Protein AF-A0A6N2TRH8-F1 (afdb_monomer_lite)

Foldseek 3Di:
DVVVVVVVVVCVVVVVVLCVVDPPSVVDDPVRSVVVVVVVCVDPVNVVVVVVVVVVVVVVD

Structure (mmCIF, N/CA/C/O backbone):
data_AF-A0A6N2TRH8-F1
#
_entry.id   AF-A0A6N2TRH8-F1
#
loop_
_atom_site.group_PDB
_atom_site.id
_atom_site.type_symbol
_atom_site.label_atom_id
_atom_site.label_alt_id
_atom_site.label_comp_id
_atom_site.label_asym_id
_atom_site.label_entity_id
_atom_site.label_seq_id
_atom_site.pdbx_PDB_ins_code
_atom_site.Cartn_x
_atom_site.Cartn_y
_atom_site.Cartn_z
_atom_site.occupancy
_atom_site.B_iso_or_equiv
_atom_site.auth_seq_id
_atom_site.auth_comp_id
_atom_site.auth_asym_id
_atom_site.auth_atom_id
_atom_site.pdbx_PDB_model_num
ATOM 1 N N . MET A 1 1 ? 24.460 -16.911 -3.892 1.00 67.06 1 MET A N 1
ATOM 2 C CA . MET A 1 1 ? 23.615 -16.467 -5.029 1.00 67.06 1 MET A CA 1
ATOM 3 C C . MET A 1 1 ? 22.140 -16.862 -4.906 1.00 67.06 1 MET A C 1
ATOM 5 O O . MET A 1 1 ? 21.302 -15.992 -5.107 1.00 67.06 1 MET A O 1
ATOM 9 N N . LYS A 1 2 ? 21.798 -18.105 -4.524 1.00 79.88 2 LYS A N 1
ATOM 10 C CA . LYS A 1 2 ? 20.404 -18.598 -4.430 1.00 79.88 2 LYS A CA 1
ATOM 11 C C . LYS A 1 2 ? 19.453 -17.692 -3.617 1.00 79.88 2 LYS A C 1
ATOM 13 O O . LYS A 1 2 ? 18.472 -17.204 -4.163 1.00 79.88 2 LYS A O 1
ATOM 18 N N . ARG A 1 3 ? 19.846 -17.311 -2.393 1.00 84.12 3 ARG A N 1
ATOM 19 C CA . ARG A 1 3 ? 19.063 -16.402 -1.523 1.00 84.12 3 ARG A CA 1
ATOM 20 C C . ARG A 1 3 ? 18.774 -15.017 -2.126 1.00 84.12 3 ARG A C 1
ATOM 22 O O . ARG A 1 3 ? 17.740 -14.426 -1.833 1.00 84.12 3 ARG A O 1
ATOM 29 N N . ARG A 1 4 ? 19.677 -14.481 -2.962 1.00 88.25 4 ARG A N 1
ATOM 30 C CA . ARG A 1 4 ? 19.466 -13.182 -3.633 1.00 88.25 4 ARG A CA 1
ATOM 31 C C . ARG A 1 4 ? 18.382 -13.304 -4.705 1.00 88.25 4 ARG A C 1
ATOM 33 O O . ARG A 1 4 ? 17.473 -12.487 -4.720 1.00 88.25 4 ARG A O 1
ATOM 40 N N . LYS A 1 5 ? 18.438 -14.362 -5.523 1.00 89.38 5 LYS A N 1
ATOM 41 C CA . LYS A 1 5 ? 17.430 -14.648 -6.558 1.00 89.38 5 LYS A CA 1
ATOM 42 C C . LYS A 1 5 ? 16.040 -14.872 -5.954 1.00 89.38 5 LYS A C 1
ATOM 44 O O . LYS A 1 5 ? 15.075 -14.293 -6.433 1.00 89.38 5 LYS A O 1
ATOM 49 N N . GLU A 1 6 ? 15.954 -15.626 -4.859 1.00 94.31 6 GLU A N 1
ATOM 50 C CA . GLU A 1 6 ? 14.692 -15.861 -4.137 1.00 94.31 6 GLU A CA 1
ATOM 51 C C . GLU A 1 6 ? 14.105 -14.565 -3.558 1.00 94.31 6 GLU A C 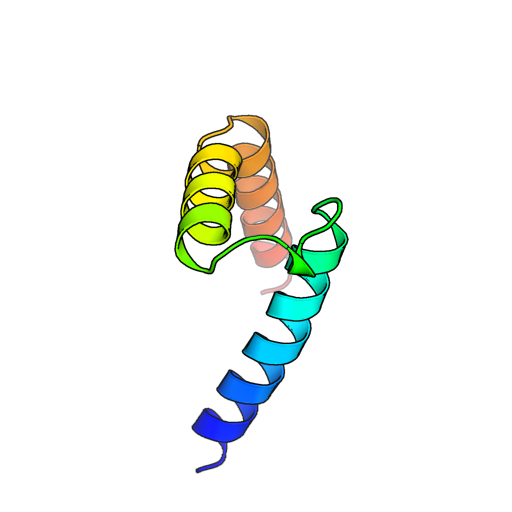1
ATOM 53 O O . GLU A 1 6 ? 12.897 -14.338 -3.635 1.00 94.31 6 GLU A O 1
ATOM 58 N N . ARG A 1 7 ? 14.951 -13.679 -3.009 1.00 95.25 7 ARG A N 1
ATOM 59 C CA . ARG A 1 7 ? 14.510 -12.355 -2.550 1.00 95.25 7 ARG A CA 1
ATOM 60 C C . ARG A 1 7 ? 13.986 -11.516 -3.711 1.00 95.25 7 ARG A C 1
ATOM 62 O O . ARG A 1 7 ? 12.900 -10.967 -3.579 1.00 95.25 7 ARG A O 1
ATOM 69 N N . THR A 1 8 ? 14.726 -11.421 -4.814 1.00 96.62 8 THR A N 1
ATOM 70 C CA . THR A 1 8 ? 14.315 -10.633 -5.985 1.00 96.62 8 THR A CA 1
ATOM 71 C C . THR A 1 8 ? 12.998 -11.137 -6.562 1.00 96.62 8 THR A C 1
ATOM 73 O O . THR A 1 8 ? 12.085 -10.342 -6.740 1.00 96.62 8 THR A O 1
ATOM 76 N N . HIS A 1 9 ? 12.854 -12.449 -6.760 1.00 95.69 9 HIS A N 1
ATOM 77 C CA . HIS A 1 9 ? 11.610 -13.034 -7.258 1.00 95.69 9 HIS A CA 1
ATOM 78 C C . HIS A 1 9 ? 10.420 -12.694 -6.351 1.00 95.69 9 HIS A C 1
ATOM 80 O O . HIS A 1 9 ? 9.399 -12.200 -6.820 1.00 95.69 9 HIS A O 1
ATOM 86 N N . ARG A 1 10 ? 10.578 -12.866 -5.031 1.00 96.75 10 ARG A N 1
ATOM 87 C CA . ARG A 1 10 ? 9.530 -12.520 -4.063 1.00 96.7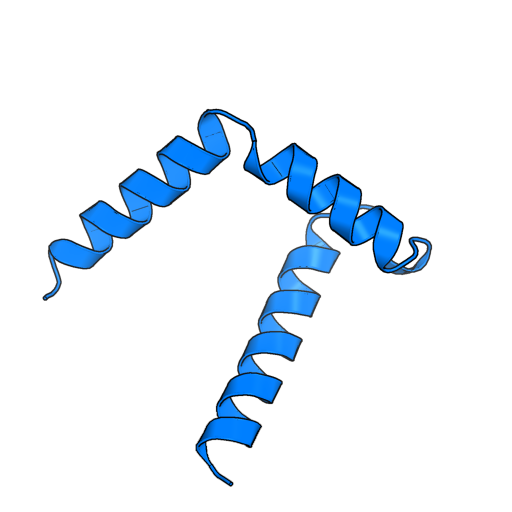5 10 ARG A CA 1
ATOM 88 C C . ARG A 1 10 ? 9.169 -11.034 -4.092 1.00 96.75 10 ARG A C 1
ATOM 90 O O . ARG A 1 10 ? 8.003 -10.708 -3.906 1.00 96.75 10 ARG A O 1
ATOM 97 N N . LEU A 1 11 ? 10.151 -10.149 -4.256 1.00 96.25 11 LEU A N 1
ATOM 98 C CA . LEU A 1 11 ? 9.907 -8.708 -4.306 1.00 96.25 11 LEU A CA 1
ATOM 99 C C . LEU A 1 11 ? 9.146 -8.306 -5.569 1.00 96.25 11 LEU A C 1
ATOM 101 O O . LEU A 1 11 ? 8.210 -7.534 -5.445 1.00 96.25 11 LEU A O 1
ATOM 105 N N . ILE A 1 12 ? 9.475 -8.882 -6.729 1.00 96.56 12 ILE A N 1
ATOM 106 C CA . ILE A 1 12 ? 8.759 -8.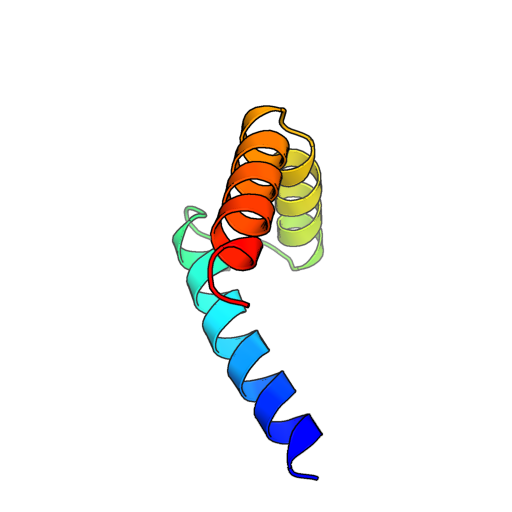619 -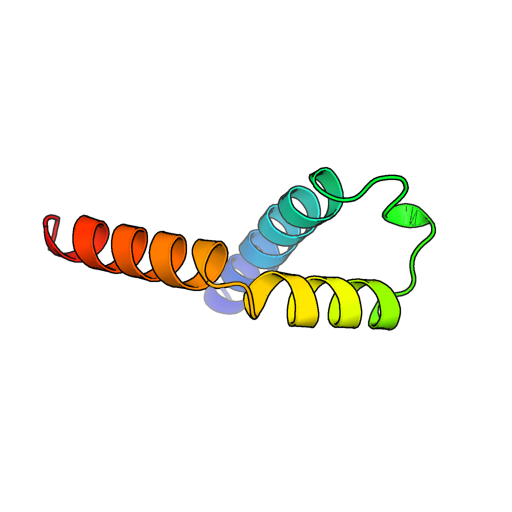7.988 1.00 96.56 12 ILE A CA 1
ATOM 107 C C . ILE A 1 12 ? 7.292 -9.038 -7.867 1.00 96.56 12 ILE A C 1
ATOM 109 O O . ILE A 1 12 ? 6.400 -8.235 -8.110 1.00 96.56 12 ILE A O 1
ATOM 113 N N . ILE A 1 13 ? 7.035 -10.273 -7.420 1.00 97.50 13 ILE A N 1
ATOM 114 C CA . ILE A 1 13 ? 5.661 -10.779 -7.291 1.00 97.50 13 ILE A CA 1
ATOM 115 C C . ILE A 1 13 ? 4.858 -9.956 -6.279 1.00 97.50 13 ILE A C 1
ATOM 117 O O . ILE A 1 13 ? 3.707 -9.621 -6.528 1.00 97.50 13 ILE A O 1
ATOM 121 N N . ARG A 1 14 ? 5.453 -9.611 -5.130 1.00 96.31 14 ARG A N 1
ATOM 122 C CA . ARG A 1 14 ? 4.757 -8.807 -4.114 1.00 96.31 14 ARG A CA 1
ATOM 123 C C . ARG A 1 14 ? 4.570 -7.349 -4.534 1.00 96.31 14 ARG A C 1
ATOM 125 O O . ARG A 1 14 ? 3.567 -6.775 -4.137 1.00 96.31 14 ARG A O 1
ATOM 132 N N . GLY A 1 15 ? 5.494 -6.783 -5.311 1.00 95.62 15 GLY A N 1
ATOM 133 C CA . GLY A 1 15 ? 5.357 -5.450 -5.903 1.00 95.62 15 GLY A CA 1
ATOM 134 C C . GLY A 1 15 ? 4.159 -5.387 -6.847 1.00 95.62 15 GLY A C 1
ATOM 135 O O . GLY A 1 15 ? 3.263 -4.589 -6.616 1.00 95.62 15 GLY A O 1
ATOM 136 N N . ALA A 1 16 ? 4.062 -6.332 -7.789 1.00 96.06 16 ALA A N 1
ATOM 137 C CA . ALA A 1 16 ? 2.934 -6.414 -8.722 1.00 96.06 16 ALA A CA 1
ATOM 138 C C . ALA A 1 16 ? 1.571 -6.571 -8.016 1.00 96.06 16 ALA A C 1
ATOM 140 O O . ALA A 1 16 ? 0.574 -5.992 -8.436 1.00 96.06 16 ALA A O 1
ATOM 141 N N . ILE A 1 17 ? 1.515 -7.333 -6.915 1.00 97.31 17 ILE A N 1
ATOM 142 C CA . ILE A 1 17 ? 0.291 -7.446 -6.104 1.00 97.31 17 ILE A CA 1
ATOM 143 C C . ILE A 1 17 ? -0.070 -6.100 -5.462 1.00 97.31 17 ILE A C 1
ATOM 145 O O . ILE A 1 17 ? -1.241 -5.737 -5.449 1.00 97.31 17 ILE A O 1
ATOM 149 N N . LEU A 1 18 ? 0.908 -5.370 -4.918 1.00 95.62 18 LEU A N 1
ATOM 150 C CA . LEU A 1 18 ? 0.655 -4.070 -4.292 1.00 95.62 18 LEU A CA 1
ATOM 151 C C . LEU A 1 18 ? 0.179 -3.028 -5.309 1.00 95.62 18 LEU A C 1
ATOM 153 O O . LEU A 1 18 ? -0.789 -2.332 -5.022 1.00 95.62 18 LEU A O 1
ATOM 157 N N . GLU A 1 19 ? 0.799 -2.973 -6.489 1.00 95.50 19 GLU A N 1
ATOM 158 C CA . GLU A 1 19 ? 0.367 -2.099 -7.588 1.00 95.50 19 GLU A CA 1
ATOM 159 C C . GLU A 1 19 ? -1.080 -2.394 -7.999 1.00 95.50 19 GLU A C 1
ATOM 161 O O . GLU A 1 19 ? -1.858 -1.469 -8.186 1.00 95.50 19 GLU A O 1
ATOM 166 N N . SER A 1 20 ? -1.496 -3.668 -8.020 1.00 96.56 20 SER A N 1
ATOM 167 C CA . SER A 1 20 ? -2.873 -4.040 -8.393 1.00 96.56 20 SER A CA 1
ATOM 168 C C . SER A 1 20 ? -3.972 -3.525 -7.449 1.00 96.56 20 SER A C 1
ATOM 170 O O . SER A 1 20 ? -5.148 -3.576 -7.805 1.00 96.56 20 SER A O 1
ATOM 172 N N . PHE A 1 21 ? -3.619 -3.047 -6.249 1.00 96.19 21 PHE A N 1
ATOM 173 C CA . PHE A 1 21 ? -4.571 -2.448 -5.305 1.00 96.19 21 PHE A CA 1
ATOM 174 C C . PHE A 1 21 ? -4.715 -0.931 -5.460 1.00 96.19 21 PHE A C 1
ATOM 176 O O . PHE A 1 21 ? -5.555 -0.338 -4.782 1.00 96.19 21 PHE A O 1
ATOM 183 N N . ILE A 1 22 ? -3.888 -0.304 -6.296 1.00 95.94 22 ILE A N 1
ATOM 184 C CA . ILE A 1 22 ? -3.808 1.146 -6.453 1.00 95.94 22 ILE A CA 1
ATOM 185 C C . ILE A 1 22 ? -4.248 1.487 -7.878 1.00 95.94 22 ILE A C 1
ATOM 187 O O . ILE A 1 22 ? -3.722 0.956 -8.851 1.00 95.94 22 ILE A O 1
ATOM 191 N N . GLU A 1 23 ? -5.246 2.356 -8.003 1.00 95.25 23 GLU A N 1
ATOM 192 C CA . GLU A 1 23 ? -5.699 2.841 -9.306 1.00 95.25 23 GLU A CA 1
ATOM 193 C C . GLU A 1 23 ? -4.613 3.718 -9.947 1.00 95.25 23 GLU A C 1
ATOM 195 O O . GLU A 1 23 ? -4.051 4.582 -9.275 1.00 95.25 23 GLU A O 1
ATOM 200 N N . ASN A 1 24 ? -4.320 3.479 -11.231 1.00 95.81 24 ASN A N 1
ATOM 201 C CA . ASN A 1 24 ? -3.283 4.174 -12.006 1.00 95.81 24 ASN A CA 1
ATOM 202 C C . ASN A 1 24 ? -1.902 4.182 -11.314 1.00 95.81 24 ASN A C 1
ATOM 204 O O . ASN A 1 24 ? -1.194 5.189 -11.317 1.00 95.81 24 ASN A O 1
ATOM 208 N N . ALA A 1 25 ? -1.519 3.065 -10.683 1.00 95.81 25 ALA A N 1
ATOM 209 C CA . ALA A 1 25 ? -0.258 2.937 -9.948 1.00 95.81 25 ALA A CA 1
ATOM 210 C C . ALA A 1 25 ? 0.982 3.262 -10.801 1.00 95.81 25 ALA A C 1
ATOM 212 O O . ALA A 1 25 ? 1.979 3.746 -10.272 1.00 95.81 25 ALA A O 1
ATOM 213 N N . GLU A 1 26 ? 0.916 3.021 -12.110 1.00 94.75 26 GLU A N 1
ATOM 214 C CA . GLU A 1 26 ? 1.966 3.315 -13.085 1.00 94.75 26 GLU A CA 1
ATOM 215 C C . GLU A 1 26 ? 2.239 4.814 -13.282 1.00 94.75 26 GLU A C 1
ATOM 217 O O . GLU A 1 26 ? 3.303 5.179 -13.785 1.00 94.75 26 GLU A O 1
ATOM 222 N N . GLU A 1 27 ? 1.295 5.679 -12.900 1.00 97.62 27 GLU A N 1
ATOM 223 C CA . GLU A 1 27 ? 1.435 7.137 -12.971 1.00 97.62 27 GLU A CA 1
ATOM 224 C C . GLU A 1 27 ? 2.077 7.724 -11.703 1.00 97.62 27 GLU A C 1
ATOM 226 O O . GLU A 1 27 ? 2.466 8.893 -11.693 1.00 97.62 27 GLU A O 1
ATOM 231 N N . LEU A 1 28 ? 2.204 6.924 -10.639 1.00 97.50 28 LEU A N 1
ATOM 232 C CA . LEU A 1 28 ? 2.751 7.345 -9.354 1.00 97.50 28 LEU A CA 1
ATOM 233 C C . LEU A 1 28 ? 4.260 7.120 -9.282 1.00 97.50 28 LEU A C 1
ATOM 235 O O . LEU A 1 28 ? 4.806 6.119 -9.746 1.00 97.50 28 LEU A O 1
ATOM 239 N N . THR A 1 29 ? 4.947 8.046 -8.624 1.00 97.75 29 THR A N 1
ATOM 240 C CA . THR A 1 29 ? 6.368 7.895 -8.309 1.00 97.75 29 THR A CA 1
ATOM 241 C C . THR A 1 29 ? 6.586 6.926 -7.145 1.00 97.75 29 THR A C 1
ATOM 243 O O . THR A 1 29 ? 5.721 6.735 -6.287 1.00 97.75 29 THR A O 1
ATOM 246 N N . ASP A 1 30 ? 7.799 6.375 -7.045 1.00 96.62 30 ASP A N 1
ATOM 247 C CA . ASP A 1 30 ? 8.195 5.507 -5.927 1.00 96.62 30 ASP A CA 1
ATOM 248 C C . ASP A 1 30 ? 7.950 6.152 -4.546 1.00 96.62 30 ASP A C 1
ATOM 250 O O . ASP A 1 30 ? 7.587 5.460 -3.591 1.00 96.62 30 ASP A O 1
ATOM 254 N N . GLU A 1 31 ? 8.138 7.472 -4.419 1.00 98.12 31 GLU A N 1
ATOM 255 C CA . GLU A 1 31 ? 7.918 8.180 -3.150 1.00 98.12 31 GLU A CA 1
ATOM 256 C C . GLU A 1 31 ? 6.425 8.341 -2.839 1.00 98.12 31 GLU A C 1
ATOM 258 O O . GLU A 1 31 ? 6.023 8.172 -1.690 1.00 98.12 31 GLU A O 1
ATOM 263 N N . GLU A 1 32 ? 5.583 8.591 -3.844 1.00 97.75 32 GLU A N 1
ATOM 264 C CA . GLU A 1 32 ? 4.126 8.644 -3.665 1.00 97.75 32 GLU A CA 1
ATOM 265 C C . GLU A 1 32 ? 3.568 7.275 -3.266 1.00 97.75 32 GLU A C 1
ATOM 267 O O . GLU A 1 32 ? 2.811 7.178 -2.297 1.00 97.75 32 GLU A O 1
ATOM 272 N N . ILE A 1 33 ? 4.017 6.200 -3.925 1.00 97.00 33 ILE A N 1
ATOM 273 C CA . ILE A 1 33 ? 3.683 4.821 -3.539 1.00 97.00 33 ILE A CA 1
ATOM 274 C C . ILE A 1 33 ? 4.090 4.554 -2.088 1.00 97.00 33 ILE A C 1
ATOM 276 O O . ILE A 1 33 ? 3.316 3.996 -1.306 1.00 97.00 33 ILE A O 1
ATOM 280 N N . LYS A 1 34 ? 5.295 4.971 -1.690 1.00 96.56 34 LYS A N 1
ATOM 281 C CA . LYS A 1 34 ? 5.776 4.802 -0.317 1.00 96.56 34 LYS A CA 1
ATOM 282 C C . LYS A 1 34 ? 4.905 5.551 0.692 1.00 96.56 34 LYS A C 1
ATOM 284 O O . LYS A 1 34 ? 4.528 4.946 1.694 1.00 96.56 34 LYS A O 1
ATOM 289 N N . ILE A 1 35 ? 4.550 6.810 0.428 1.00 98.00 35 ILE A N 1
ATOM 290 C CA . ILE A 1 35 ? 3.662 7.598 1.298 1.00 98.00 35 ILE A CA 1
ATOM 291 C C . ILE A 1 35 ? 2.301 6.901 1.444 1.00 98.00 35 ILE A C 1
ATOM 293 O O . ILE A 1 35 ? 1.825 6.723 2.566 1.00 98.00 35 ILE A O 1
ATOM 297 N N . LEU A 1 36 ? 1.705 6.435 0.340 1.00 96.56 36 LEU A N 1
ATOM 298 C CA . LEU A 1 36 ? 0.430 5.709 0.363 1.00 96.56 36 LEU A CA 1
ATOM 299 C C . LEU A 1 36 ? 0.505 4.445 1.223 1.00 96.56 36 LEU A C 1
ATOM 301 O O . LEU A 1 36 ? -0.365 4.209 2.064 1.00 96.56 36 LEU A O 1
ATOM 305 N N . LEU A 1 37 ? 1.554 3.638 1.047 1.00 95.50 37 LEU A N 1
ATOM 306 C CA . LEU A 1 37 ? 1.745 2.416 1.826 1.00 95.50 37 LEU A CA 1
ATOM 307 C C . LEU A 1 37 ? 1.996 2.723 3.310 1.00 95.50 37 LEU A C 1
ATOM 309 O O . LEU A 1 37 ? 1.452 2.041 4.185 1.00 95.50 37 LEU A O 1
ATOM 313 N N . GLU A 1 38 ? 2.783 3.753 3.623 1.00 97.00 38 GLU A N 1
ATOM 314 C CA . GLU A 1 38 ? 3.013 4.191 5.001 1.00 97.00 38 GLU A CA 1
ATOM 315 C C . GLU A 1 38 ? 1.709 4.614 5.684 1.00 97.00 38 GLU A C 1
ATOM 317 O O . GLU A 1 38 ? 1.454 4.181 6.809 1.00 97.00 38 GLU A O 1
ATOM 322 N N . GLU A 1 39 ? 0.855 5.388 5.016 1.00 97.50 39 GLU A N 1
ATOM 323 C CA . GLU A 1 39 ? -0.454 5.772 5.555 1.00 97.50 39 GLU A CA 1
ATOM 324 C C . GLU A 1 39 ? -1.400 4.571 5.689 1.00 97.50 39 GLU A C 1
ATOM 326 O O . GLU A 1 39 ? -1.966 4.340 6.763 1.00 97.50 39 GLU A O 1
ATOM 331 N N . ALA A 1 40 ? -1.509 3.728 4.659 1.00 95.69 40 ALA A N 1
ATOM 332 C CA . ALA A 1 40 ? -2.372 2.546 4.678 1.00 95.69 40 ALA A CA 1
ATOM 333 C C . ALA A 1 40 ? -2.022 1.586 5.831 1.00 95.69 40 ALA A C 1
ATOM 335 O O . ALA A 1 40 ? -2.908 1.039 6.498 1.00 95.69 40 ALA A O 1
ATOM 336 N N . THR A 1 41 ? -0.727 1.422 6.128 1.00 96.50 41 THR A N 1
ATOM 337 C CA . THR A 1 41 ? -0.261 0.542 7.214 1.00 96.50 41 THR A CA 1
ATOM 338 C C . THR A 1 41 ? -0.470 1.106 8.626 1.00 96.50 41 THR A C 1
ATOM 340 O O . THR A 1 41 ? -0.359 0.365 9.613 1.00 96.50 41 THR A O 1
ATOM 343 N N . LYS A 1 42 ? -0.809 2.396 8.768 1.00 97.12 42 LYS A N 1
ATOM 344 C CA . LYS A 1 42 ? -1.117 3.013 10.071 1.00 97.12 42 LYS A CA 1
ATOM 345 C C . LYS A 1 42 ? -2.525 2.690 10.561 1.00 97.12 42 LYS A C 1
ATOM 347 O O . LYS A 1 42 ? -2.744 2.761 11.778 1.00 97.12 42 LYS A O 1
ATOM 352 N N . THR A 1 43 ? -3.431 2.305 9.663 1.00 97.31 43 THR A N 1
ATOM 353 C CA . THR A 1 43 ? -4.828 1.981 9.984 1.00 97.31 43 THR A CA 1
ATOM 354 C C . THR A 1 43 ? -4.934 0.861 11.022 1.00 97.31 43 THR A C 1
ATOM 356 O O . THR A 1 43 ? -4.046 0.008 11.176 1.00 97.31 43 THR A O 1
ATOM 359 N N . LYS A 1 44 ? -6.020 0.883 11.798 1.00 97.06 44 LYS A N 1
ATOM 360 C CA . LYS A 1 44 ? -6.273 -0.121 12.837 1.00 97.06 44 LYS A CA 1
ATOM 361 C C . LYS A 1 44 ? -6.510 -1.488 12.193 1.00 97.06 44 LYS A C 1
ATOM 363 O O . LYS A 1 44 ? -5.929 -2.478 12.629 1.00 97.06 44 LYS A O 1
ATOM 368 N N . GLU A 1 45 ? -7.276 -1.500 11.115 1.00 96.56 45 GLU A N 1
ATOM 369 C CA . GLU A 1 45 ? -7.695 -2.655 10.329 1.00 96.56 45 GLU A CA 1
ATOM 370 C C . GLU A 1 45 ? -6.485 -3.390 9.750 1.00 96.56 45 GLU A C 1
ATOM 372 O O . GLU A 1 45 ? -6.380 -4.614 9.872 1.00 96.56 45 GLU A O 1
ATOM 377 N N . PHE A 1 46 ? -5.517 -2.650 9.194 1.00 96.38 46 PHE A N 1
ATOM 378 C CA . PHE A 1 46 ? -4.270 -3.236 8.706 1.00 96.38 46 PHE A CA 1
ATOM 379 C C . PHE A 1 46 ? -3.500 -3.926 9.837 1.00 96.38 46 PHE A C 1
ATOM 381 O O . PHE A 1 46 ? -3.072 -5.076 9.707 1.00 96.38 46 PHE A O 1
ATOM 388 N N . LYS A 1 47 ? -3.346 -3.250 10.983 1.00 96.50 47 LYS A N 1
ATOM 389 C CA . LYS A 1 47 ? -2.631 -3.790 12.151 1.00 96.50 47 LYS A CA 1
ATOM 390 C C . LYS A 1 47 ? -3.332 -5.017 12.734 1.00 96.50 47 LYS A C 1
ATOM 392 O O . LYS A 1 47 ? -2.651 -5.965 13.127 1.00 96.50 47 LYS A O 1
ATOM 397 N N . GLU A 1 48 ? -4.658 -5.016 12.799 1.00 96.25 48 GLU A N 1
ATOM 398 C CA . GLU A 1 48 ? -5.460 -6.145 13.281 1.00 96.25 48 GLU A CA 1
ATOM 399 C C . GLU A 1 48 ? -5.383 -7.335 12.328 1.00 96.25 48 GLU A C 1
ATOM 401 O O . GLU A 1 48 ? -5.075 -8.441 12.771 1.00 96.25 48 GLU A O 1
ATOM 406 N N . THR A 1 49 ? -5.518 -7.100 11.022 1.00 95.50 49 THR A N 1
ATOM 407 C CA . THR A 1 49 ? -5.348 -8.131 9.987 1.00 95.50 49 THR A CA 1
ATOM 408 C C . THR A 1 49 ? -3.951 -8.748 10.055 1.00 95.50 49 THR A C 1
ATOM 410 O O . THR A 1 49 ? -3.800 -9.970 10.084 1.00 95.50 49 THR A O 1
ATOM 413 N N . LEU A 1 50 ? -2.906 -7.920 10.179 1.00 95.06 50 LEU A N 1
ATOM 414 C CA . LEU A 1 50 ? -1.528 -8.390 10.324 1.00 95.06 50 LEU A CA 1
ATOM 415 C C . LEU A 1 50 ? -1.329 -9.221 11.602 1.00 95.06 50 LEU A C 1
ATOM 417 O O . LEU A 1 50 ? -0.611 -10.224 11.579 1.00 95.06 50 LEU A O 1
ATOM 421 N N . ARG A 1 51 ? -1.946 -8.824 12.723 1.00 95.62 51 ARG A N 1
ATOM 422 C CA . ARG A 1 51 ? -1.915 -9.596 13.977 1.00 95.62 51 ARG A CA 1
ATOM 423 C C . ARG A 1 51 ? -2.625 -10.939 13.817 1.00 95.62 51 ARG A C 1
ATOM 425 O O . ARG A 1 51 ? -2.036 -11.949 14.195 1.00 95.62 51 ARG A O 1
ATOM 432 N N . ALA A 1 52 ? -3.814 -10.959 13.217 1.00 94.25 52 ALA A N 1
ATOM 433 C CA . ALA A 1 52 ? -4.586 -12.175 12.975 1.00 94.25 52 ALA A CA 1
ATOM 434 C C . ALA A 1 52 ? -3.815 -13.165 12.085 1.00 94.25 52 ALA A C 1
ATOM 436 O O . ALA A 1 52 ? -3.669 -14.330 12.446 1.00 94.25 52 ALA A O 1
ATOM 437 N N . ILE A 1 53 ? -3.211 -12.697 10.984 1.00 92.94 53 ILE A N 1
ATOM 438 C CA . ILE A 1 53 ? -2.367 -13.532 10.108 1.00 92.94 53 ILE A CA 1
ATOM 439 C C . ILE A 1 53 ? -1.186 -14.129 10.887 1.00 92.94 53 ILE A C 1
ATOM 441 O O . ILE A 1 53 ? -0.891 -15.317 10.762 1.00 92.94 53 ILE A O 1
ATOM 445 N N . ARG A 1 54 ? -0.514 -13.329 11.726 1.00 91.06 54 ARG A N 1
ATOM 446 C CA . ARG A 1 54 ? 0.612 -13.799 12.554 1.00 91.06 54 ARG A CA 1
ATOM 447 C C . ARG A 1 54 ? 0.192 -14.811 13.617 1.00 91.06 54 ARG A C 1
ATOM 449 O O . ARG A 1 54 ? 0.994 -15.671 13.961 1.00 91.06 54 ARG A O 1
ATOM 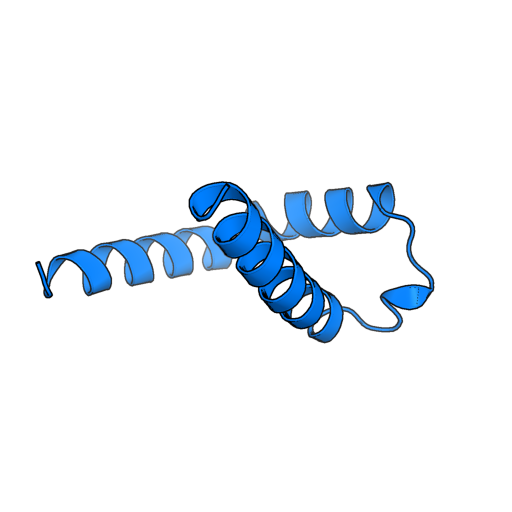456 N N . GLN A 1 55 ? -1.014 -14.691 14.163 1.00 88.81 55 GLN A N 1
ATOM 457 C CA . GLN A 1 55 ? -1.552 -15.617 15.162 1.00 88.81 55 GLN A CA 1
ATOM 458 C C . GLN A 1 55 ? -2.005 -16.928 14.513 1.00 88.81 55 GLN A C 1
ATOM 460 O O . GLN A 1 55 ? -1.633 -17.992 14.995 1.00 88.81 55 GLN A O 1
ATOM 465 N N . ASN A 1 56 ? -2.689 -16.863 13.369 1.00 74.19 56 ASN A N 1
ATOM 466 C CA . ASN A 1 56 ? -3.094 -18.044 12.602 1.00 74.19 56 ASN A CA 1
ATOM 467 C C . ASN A 1 56 ?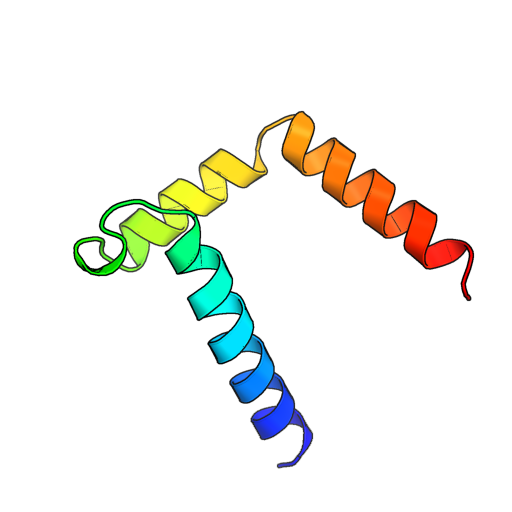 -1.880 -18.819 12.062 1.00 74.19 56 ASN A C 1
ATOM 469 O O . ASN A 1 56 ? -1.873 -20.045 12.067 1.00 74.19 56 ASN A O 1
ATOM 473 N N . GLY A 1 57 ? -0.810 -18.116 11.678 1.00 58.81 57 GLY A N 1
ATOM 474 C CA . GLY A 1 57 ? 0.457 -18.731 11.272 1.00 58.81 57 GLY A CA 1
ATOM 475 C C . GLY A 1 57 ? 1.239 -19.420 12.400 1.00 58.81 57 GLY A C 1
ATOM 476 O O . GLY A 1 57 ? 2.134 -20.198 12.096 1.00 58.81 57 GLY A O 1
ATOM 477 N N . LYS A 1 58 ? 0.910 -19.172 13.679 1.00 51.03 58 LYS A N 1
ATOM 478 C CA . LYS A 1 58 ? 1.495 -19.876 14.840 1.00 51.03 58 LYS A CA 1
ATOM 479 C C . LYS A 1 58 ? 0.778 -21.181 15.195 1.00 51.03 58 LYS A C 1
ATOM 481 O O . LYS A 1 58 ? 1.300 -21.933 16.000 1.00 51.03 58 LYS A O 1
ATOM 486 N N . VAL A 1 59 ? -0.406 -21.445 14.634 1.00 47.38 59 VAL A N 1
ATOM 487 C CA . VAL A 1 59 ? -1.151 -22.700 14.867 1.00 47.38 59 VAL A CA 1
ATOM 488 C C . VAL A 1 59 ? -0.605 -23.846 13.996 1.00 47.38 59 VAL A C 1
ATOM 490 O O . VAL A 1 59 ? -0.873 -25.011 14.261 1.00 47.38 59 VAL A O 1
ATOM 493 N N . LEU A 1 60 ? 0.192 -23.525 12.969 1.00 46.00 60 LEU A N 1
ATOM 494 C CA . LEU A 1 60 ? 0.774 -24.478 12.014 1.00 46.00 60 LEU A CA 1
ATOM 495 C C . LEU A 1 60 ? 2.287 -24.718 12.215 1.00 46.00 60 LEU A C 1
ATOM 497 O O . LEU A 1 60 ? 2.937 -25.274 11.330 1.00 46.00 60 LEU A O 1
ATOM 501 N N . THR A 1 61 ? 2.848 -24.299 13.351 1.00 44.69 61 THR A N 1
ATOM 502 C CA . THR A 1 61 ? 4.234 -24.578 13.780 1.00 44.69 61 THR A CA 1
ATOM 503 C C . THR A 1 61 ? 4.231 -25.107 15.196 1.00 44.69 61 THR A C 1
ATOM 505 O O . THR A 1 61 ? 4.964 -26.083 15.454 1.00 44.69 61 THR A O 1
#

Sequence (61 aa):
MKRRKERTHRLIIRGAILESFIENAEELTDEEIKILLEEATKTKEFKETLRAIRQNGKVLT

Organism: NCBI:txid33037

InterPro domains:
  IPR024215 Protein of unknown function DUF3847 [PF12958] (3-49)

pLDDT: mean 90.7, std 13.51, range [44.69, 98.12]

Radius of gyration: 14.7 Å; chains: 1; bounding box: 31×33×28 Å

Secondary structure (DSSP, 8-state):
-HHHHHHHHHHHHHHHHHHTTSTTGGGS-HHHHHHHHHHHHHSHHHHHHHHHHHHHTTTT-